Protein AF-A0A099KWH4-F1 (afdb_monomer_lite)

Radius of gyration: 14.45 Å; chains: 1; bounding box: 40×33×38 Å

Foldseek 3Di:
DDWDDDPNWIKDKDKDADDPVDPPADFWKWKWKADQVRHTDDIDIWHWDDPPPDPHITMTMDIDPDDHPPPIDIDMDTDGPPDPPDDPPPDD

Structure (mmCIF, N/CA/C/O backbone):
data_AF-A0A099KWH4-F1
#
_entry.id   AF-A0A099KWH4-F1
#
loop_
_atom_site.group_PDB
_atom_site.id
_atom_site.type_symbol
_atom_site.label_atom_id
_atom_site.label_alt_id
_atom_site.label_comp_id
_atom_site.label_asym_id
_atom_site.label_entity_id
_atom_site.label_seq_id
_atom_site.pdbx_PDB_ins_code
_atom_site.Cartn_x
_atom_site.Cartn_y
_atom_site.Cartn_z
_atom_site.occupancy
_atom_site.B_iso_or_equiv
_atom_site.auth_seq_id
_atom_site.auth_comp_id
_atom_site.auth_asym_id
_atom_site.auth_atom_id
_atom_site.pdbx_PDB_model_num
ATOM 1 N N . MET A 1 1 ? 2.496 -8.974 1.562 1.00 76.69 1 MET A N 1
ATOM 2 C CA . MET A 1 1 ? 2.127 -7.607 1.982 1.00 76.69 1 MET A CA 1
ATOM 3 C C . MET A 1 1 ? 1.949 -7.631 3.485 1.00 76.69 1 MET A C 1
ATOM 5 O O . MET A 1 1 ? 1.505 -8.651 3.997 1.00 76.69 1 MET A O 1
ATOM 9 N N . THR A 1 2 ? 2.307 -6.551 4.162 1.00 84.06 2 THR A N 1
ATOM 10 C CA . THR A 1 2 ? 2.153 -6.385 5.608 1.00 84.06 2 THR A CA 1
ATOM 11 C C . THR A 1 2 ? 1.659 -4.974 5.904 1.00 84.06 2 THR A C 1
ATOM 13 O O . THR A 1 2 ? 2.184 -4.015 5.340 1.00 84.06 2 THR A O 1
ATOM 16 N N . ALA A 1 3 ? 0.668 -4.861 6.787 1.00 82.44 3 ALA A N 1
ATOM 17 C CA . ALA A 1 3 ? 0.228 -3.604 7.379 1.00 82.44 3 ALA A CA 1
ATOM 18 C C . ALA A 1 3 ? 0.316 -3.753 8.901 1.00 82.44 3 ALA A C 1
ATOM 20 O O . ALA A 1 3 ? -0.226 -4.714 9.447 1.00 82.44 3 ALA A O 1
ATOM 21 N N . PHE A 1 4 ? 1.041 -2.862 9.570 1.00 81.81 4 PHE A N 1
ATOM 22 C CA . PHE A 1 4 ? 1.224 -2.910 11.021 1.00 81.81 4 PHE A CA 1
ATOM 23 C C . PHE A 1 4 ? 1.381 -1.503 11.596 1.00 81.81 4 PHE A C 1
ATOM 25 O O . PHE A 1 4 ? 1.769 -0.575 10.887 1.00 81.81 4 PHE A O 1
ATOM 32 N N . LYS A 1 5 ? 1.061 -1.350 12.885 1.00 80.56 5 LYS A N 1
ATOM 33 C CA . LYS A 1 5 ? 1.253 -0.093 13.611 1.00 80.56 5 LYS A CA 1
ATOM 34 C C . LYS A 1 5 ? 2.718 0.013 14.051 1.00 80.56 5 LYS A C 1
ATOM 36 O O . LYS A 1 5 ? 3.213 -0.884 14.727 1.00 80.56 5 LYS A O 1
ATOM 41 N N . GLU A 1 6 ? 3.398 1.087 13.669 1.00 77.50 6 GLU A N 1
ATOM 42 C CA . GLU A 1 6 ? 4.784 1.409 14.030 1.00 77.50 6 GLU A CA 1
ATOM 43 C C . GLU A 1 6 ? 4.828 2.883 14.455 1.00 77.50 6 GLU A C 1
ATOM 45 O O . GLU A 1 6 ? 4.393 3.757 13.712 1.00 77.50 6 GLU A O 1
ATOM 50 N N . ASN A 1 7 ? 5.295 3.169 15.675 1.00 74.69 7 ASN A N 1
ATOM 51 C CA . ASN A 1 7 ? 5.447 4.535 16.207 1.00 74.69 7 ASN A CA 1
ATOM 52 C C . ASN A 1 7 ? 4.187 5.425 16.129 1.00 74.69 7 ASN A C 1
ATOM 54 O O . ASN A 1 7 ? 4.285 6.631 15.943 1.00 74.69 7 ASN A O 1
ATOM 58 N N . GLY A 1 8 ? 2.996 4.835 16.269 1.00 76.00 8 GLY A N 1
ATOM 59 C CA . GLY A 1 8 ? 1.722 5.563 16.188 1.00 76.00 8 GLY A CA 1
ATOM 60 C C . GLY A 1 8 ? 1.126 5.641 14.781 1.00 76.00 8 GLY A C 1
ATOM 61 O O . GLY A 1 8 ? -0.076 5.854 14.664 1.00 76.00 8 GLY A O 1
ATOM 62 N N . PHE A 1 9 ? 1.910 5.341 13.746 1.00 80.88 9 PHE A N 1
ATOM 63 C CA . PHE A 1 9 ? 1.490 5.346 12.346 1.00 80.88 9 PHE A CA 1
ATOM 64 C C . PHE A 1 9 ? 1.217 3.937 11.832 1.00 80.88 9 PHE A C 1
ATOM 66 O O . PHE A 1 9 ? 1.734 2.951 12.365 1.00 80.88 9 PHE A O 1
ATOM 73 N N . ILE A 1 10 ? 0.404 3.816 10.782 1.00 87.25 10 ILE A N 1
ATOM 74 C CA . ILE A 1 10 ? 0.233 2.535 10.090 1.00 87.25 10 ILE A CA 1
ATOM 75 C C . ILE A 1 10 ? 1.203 2.484 8.924 1.00 87.25 10 ILE A C 1
ATOM 77 O O . ILE A 1 10 ? 1.092 3.244 7.964 1.00 87.25 10 ILE A O 1
ATOM 81 N N . LYS A 1 11 ? 2.134 1.539 8.988 1.00 89.06 11 LYS A N 1
ATOM 82 C CA . LYS A 1 11 ? 3.061 1.267 7.902 1.00 89.06 11 LYS A CA 1
ATOM 83 C C . LYS A 1 11 ? 2.513 0.172 7.017 1.00 89.06 11 LYS A C 1
ATOM 85 O O . LYS A 1 11 ? 2.288 -0.957 7.461 1.00 89.06 11 LYS A O 1
ATOM 90 N N . VAL A 1 12 ? 2.346 0.498 5.742 1.00 87.69 12 VAL A N 1
ATOM 91 C CA . VAL A 1 12 ? 1.941 -0.449 4.707 1.00 87.69 12 VAL A CA 1
ATOM 92 C C . VAL A 1 12 ? 3.148 -0.723 3.832 1.00 87.69 12 VAL A C 1
ATOM 94 O O . VAL A 1 12 ? 3.714 0.183 3.225 1.00 87.69 12 VAL A O 1
ATOM 97 N N . SER A 1 13 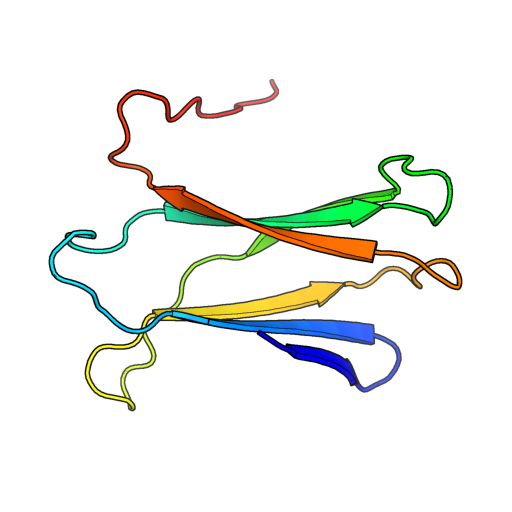? 3.554 -1.986 3.762 1.00 88.06 13 SER A N 1
ATOM 98 C CA . SE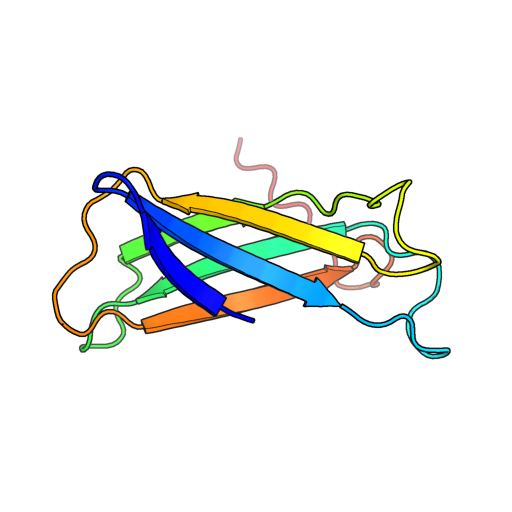R A 1 13 ? 4.679 -2.383 2.927 1.00 88.06 13 SER A CA 1
ATOM 99 C C . SER A 1 13 ? 4.470 -3.716 2.233 1.00 88.06 13 SER A C 1
ATOM 101 O O . SER A 1 13 ? 3.695 -4.589 2.644 1.00 88.06 13 SER A O 1
ATOM 103 N N . GLY A 1 14 ? 5.190 -3.892 1.136 1.00 86.06 14 GLY A N 1
ATOM 104 C CA . GLY A 1 14 ? 5.118 -5.111 0.364 1.00 86.06 14 GLY A CA 1
ATOM 105 C C . GLY A 1 14 ? 6.329 -5.299 -0.520 1.00 86.06 14 GLY A C 1
ATOM 106 O O . GLY A 1 14 ? 7.018 -4.363 -0.908 1.00 86.06 14 GLY A O 1
ATOM 107 N N . HIS A 1 15 ? 6.576 -6.563 -0.830 1.00 82.56 15 HIS A N 1
ATOM 108 C CA . HIS A 1 15 ? 7.584 -6.982 -1.781 1.00 82.56 15 HIS A CA 1
ATOM 109 C C . HIS A 1 15 ? 6.881 -7.717 -2.914 1.00 82.56 15 HIS A C 1
ATOM 111 O O . HIS A 1 15 ? 6.066 -8.612 -2.669 1.00 82.56 15 HIS A O 1
ATOM 117 N N . MET A 1 16 ? 7.228 -7.355 -4.141 1.00 76.44 16 MET A N 1
ATOM 118 C CA . MET A 1 16 ? 6.706 -7.975 -5.344 1.00 76.44 16 MET A CA 1
ATOM 119 C C . MET A 1 16 ? 7.823 -8.782 -6.008 1.00 76.44 16 MET A C 1
ATOM 121 O O . MET A 1 16 ? 8.784 -8.220 -6.535 1.00 76.44 16 MET A O 1
ATOM 125 N N . LYS A 1 17 ? 7.690 -10.113 -6.019 1.00 73.00 17 LYS A N 1
ATOM 126 C CA . LYS A 1 17 ? 8.648 -11.004 -6.696 1.00 73.00 17 LYS A CA 1
ATOM 127 C C . LYS A 1 17 ? 8.613 -10.774 -8.205 1.00 73.00 17 LYS A C 1
ATOM 129 O O . LYS A 1 17 ? 7.508 -10.700 -8.734 1.00 73.00 17 LYS A O 1
ATOM 134 N N . PRO A 1 18 ? 9.755 -10.694 -8.900 1.00 65.12 18 PRO A N 1
ATOM 135 C CA . PRO A 1 18 ? 9.786 -10.527 -10.349 1.00 65.12 18 PRO A CA 1
ATOM 136 C C . PRO A 1 18 ? 9.103 -11.718 -11.031 1.00 65.12 18 PRO A C 1
ATOM 138 O O . PRO A 1 18 ? 9.250 -12.863 -10.603 1.00 65.12 18 PRO A O 1
ATOM 141 N N . SER A 1 19 ? 8.355 -11.455 -12.098 1.00 66.81 19 SER A N 1
ATOM 142 C CA . SER A 1 19 ? 7.692 -12.488 -12.896 1.00 66.81 19 SER A CA 1
ATOM 143 C C . SER A 1 19 ? 7.791 -12.143 -14.375 1.00 66.81 19 SER A C 1
ATOM 145 O O . SER A 1 19 ? 7.689 -10.976 -14.742 1.00 66.81 19 SER A O 1
ATOM 147 N N . LYS A 1 20 ? 7.938 -13.159 -15.235 1.00 59.88 20 LYS A N 1
ATOM 148 C CA . LYS A 1 20 ? 8.109 -12.990 -16.692 1.00 59.88 20 LYS A CA 1
ATOM 149 C C . LYS A 1 20 ? 6.977 -12.194 -17.367 1.00 59.88 20 LYS A C 1
ATOM 151 O O . LYS A 1 20 ? 7.214 -11.574 -18.392 1.00 59.88 20 LYS A O 1
ATOM 156 N N . SER A 1 21 ? 5.776 -12.190 -16.787 1.00 60.78 21 SER A N 1
ATOM 157 C CA . SER A 1 21 ? 4.604 -11.436 -17.259 1.00 60.78 21 SER A CA 1
ATOM 158 C C . SER A 1 21 ? 4.655 -9.930 -16.976 1.00 60.78 21 SER A C 1
ATOM 160 O O . SER A 1 21 ? 3.864 -9.179 -17.534 1.00 60.78 21 SER A O 1
ATOM 162 N N . PHE A 1 22 ? 5.574 -9.474 -16.125 1.00 56.53 22 PHE A N 1
ATOM 163 C CA . PHE A 1 22 ? 5.728 -8.072 -15.758 1.00 56.53 22 PHE A CA 1
ATOM 164 C C . PHE A 1 22 ? 7.157 -7.646 -16.111 1.00 56.53 22 PHE A C 1
ATOM 166 O O . PHE A 1 22 ? 8.074 -7.783 -15.300 1.00 56.53 22 PHE A O 1
ATOM 173 N N . ALA A 1 23 ? 7.350 -7.168 -17.346 1.00 53.16 23 ALA A N 1
ATOM 174 C CA . ALA A 1 23 ? 8.575 -6.476 -17.752 1.00 53.16 23 ALA A CA 1
ATOM 175 C C . ALA A 1 23 ? 8.857 -5.274 -16.822 1.00 53.16 23 ALA A C 1
ATOM 177 O O . ALA A 1 23 ? 7.968 -4.867 -16.073 1.00 53.16 23 ALA A O 1
ATOM 178 N N . ALA A 1 24 ? 10.090 -4.743 -16.860 1.00 56.03 24 ALA A N 1
ATOM 179 C CA . ALA A 1 24 ? 10.626 -3.696 -15.974 1.00 56.03 24 ALA A CA 1
ATOM 180 C C . ALA A 1 24 ? 9.540 -2.815 -15.323 1.00 56.03 24 ALA A C 1
ATOM 182 O O . ALA A 1 24 ? 8.858 -2.049 -16.010 1.00 56.03 24 ALA A O 1
ATOM 183 N N . ARG A 1 25 ? 9.359 -2.962 -14.002 1.00 65.00 25 ARG A N 1
ATOM 184 C CA . ARG A 1 25 ? 8.240 -2.365 -13.265 1.00 65.00 25 ARG A CA 1
ATOM 185 C C . ARG A 1 25 ? 8.406 -0.856 -13.137 1.00 65.00 25 ARG A C 1
ATOM 187 O O . ARG A 1 25 ? 8.947 -0.355 -12.160 1.00 65.00 25 ARG A O 1
ATOM 194 N N . LYS A 1 26 ? 7.922 -0.135 -14.143 1.00 70.69 26 LYS A N 1
ATOM 195 C CA . LYS A 1 26 ? 7.646 1.298 -14.056 1.00 70.69 26 LYS A CA 1
ATOM 196 C C . LYS A 1 26 ? 6.185 1.467 -13.657 1.00 70.69 26 LYS A C 1
ATOM 198 O O . LYS A 1 26 ? 5.304 0.903 -14.301 1.00 70.69 26 LYS A O 1
ATOM 203 N N . GLY A 1 27 ? 5.929 2.190 -12.577 1.00 78.62 27 GLY A N 1
ATOM 204 C CA . GLY A 1 27 ? 4.583 2.366 -12.044 1.00 78.62 27 GLY A CA 1
ATOM 205 C C . GLY A 1 27 ? 4.589 2.788 -10.584 1.00 78.62 27 GLY A C 1
ATOM 206 O O . GLY A 1 27 ? 5.641 3.084 -10.016 1.00 78.62 27 GLY A O 1
ATOM 207 N N . HIS A 1 28 ? 3.409 2.780 -9.981 1.00 83.38 28 HIS A N 1
ATOM 208 C CA . HIS A 1 28 ? 3.209 3.100 -8.572 1.00 83.38 28 HIS A CA 1
ATOM 209 C C . HIS A 1 28 ? 2.241 2.107 -7.930 1.00 83.38 28 HIS A C 1
ATOM 211 O O . HIS A 1 28 ? 1.561 1.325 -8.604 1.00 83.38 28 HIS A O 1
ATOM 217 N N . ILE A 1 29 ? 2.226 2.112 -6.604 1.00 87.69 29 ILE A N 1
ATOM 218 C CA . ILE A 1 29 ? 1.293 1.335 -5.805 1.00 87.69 29 ILE A CA 1
ATOM 219 C C . ILE A 1 29 ? 0.211 2.275 -5.294 1.00 87.69 29 ILE A C 1
ATOM 221 O O . ILE A 1 29 ? 0.513 3.203 -4.550 1.00 87.69 29 ILE A O 1
ATOM 225 N N . ASP A 1 30 ? -1.038 2.003 -5.642 1.00 90.56 30 ASP A N 1
ATOM 226 C CA . ASP A 1 30 ? -2.186 2.648 -5.020 1.00 90.56 30 ASP A CA 1
ATOM 227 C C . ASP A 1 30 ? -2.465 1.983 -3.681 1.00 90.56 30 ASP A C 1
ATOM 229 O O . ASP A 1 30 ? -2.634 0.761 -3.599 1.00 90.56 30 ASP A O 1
ATOM 233 N N . VAL A 1 31 ? -2.565 2.796 -2.637 1.00 90.19 31 VAL A N 1
ATOM 234 C CA . VAL A 1 31 ? -3.002 2.386 -1.308 1.00 90.19 31 VAL A CA 1
ATO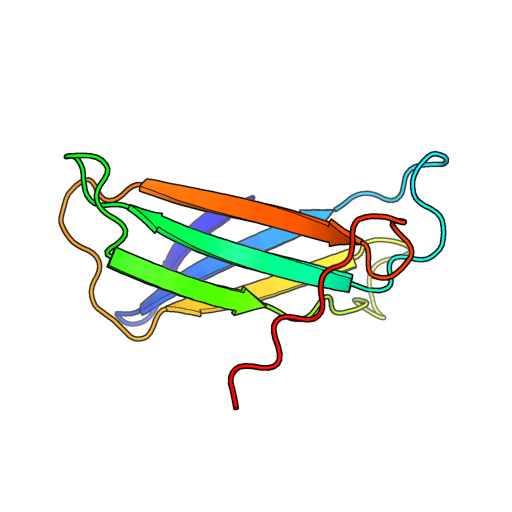M 235 C C . VAL A 1 31 ? -4.289 3.130 -0.993 1.00 90.19 31 VAL A C 1
ATOM 237 O O . VAL A 1 31 ? -4.306 4.353 -0.873 1.00 90.19 31 VAL A O 1
ATOM 240 N N . LYS A 1 32 ? -5.381 2.377 -0.864 1.00 93.50 32 LYS A N 1
ATOM 241 C CA . LYS A 1 32 ? -6.701 2.908 -0.520 1.00 93.50 32 LYS A CA 1
ATOM 242 C C . LYS A 1 32 ? -7.171 2.294 0.785 1.00 93.50 32 LYS A C 1
ATOM 244 O O . LYS A 1 32 ? -7.144 1.075 0.941 1.00 93.50 32 LYS A O 1
ATOM 249 N N . VAL A 1 33 ? -7.615 3.129 1.708 1.00 91.75 33 VAL A N 1
ATOM 250 C CA . VAL A 1 33 ? -8.197 2.707 2.978 1.00 91.75 33 VAL A CA 1
ATOM 251 C C . VAL A 1 33 ? -9.696 2.902 2.897 1.00 91.75 33 VAL A C 1
ATOM 253 O O . VAL A 1 33 ? -10.163 3.978 2.530 1.00 91.75 33 VAL A O 1
ATOM 256 N N . PHE A 1 34 ? -10.438 1.864 3.251 1.00 93.00 34 PHE A N 1
ATOM 257 C CA . PHE A 1 34 ? -11.888 1.890 3.322 1.00 93.00 34 PHE A CA 1
ATOM 258 C C . PHE A 1 34 ? -12.339 1.719 4.766 1.00 93.00 34 PHE A C 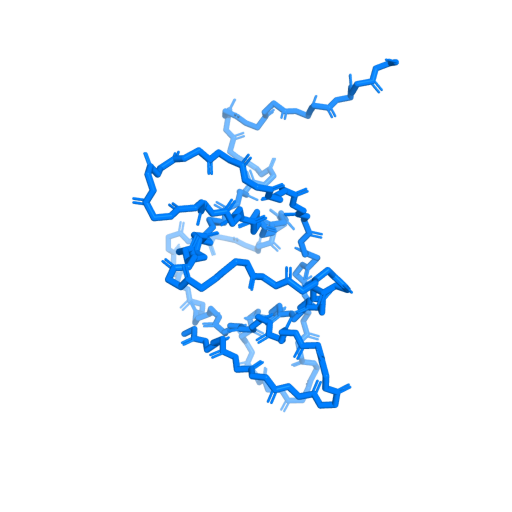1
ATOM 260 O O . PHE A 1 34 ? -11.722 0.962 5.516 1.00 93.00 34 PHE A O 1
ATOM 267 N N . THR A 1 35 ? -13.418 2.390 5.154 1.00 92.25 35 THR A N 1
ATOM 268 C CA . THR A 1 35 ? -14.102 2.101 6.416 1.00 92.25 35 THR A CA 1
ATOM 269 C C . THR A 1 35 ? -14.758 0.719 6.355 1.00 92.25 35 THR A C 1
ATOM 271 O O . THR A 1 35 ? -14.837 0.098 5.289 1.00 92.25 35 THR A O 1
ATOM 274 N N . GLN A 1 36 ? -15.242 0.217 7.491 1.00 91.88 36 GLN A N 1
ATOM 275 C CA . GLN A 1 36 ? -15.927 -1.076 7.534 1.00 91.88 36 GLN A CA 1
ATOM 276 C C . GLN A 1 36 ? -17.205 -1.084 6.674 1.00 91.88 36 GLN A C 1
ATOM 278 O O . GLN A 1 36 ? -17.563 -2.113 6.105 1.00 91.88 36 GLN A O 1
ATOM 283 N N . GLU A 1 37 ? -17.844 0.074 6.511 1.00 93.12 37 GLU A N 1
ATOM 284 C CA . GLU A 1 37 ? -19.014 0.294 5.652 1.00 93.12 37 GLU A CA 1
ATOM 285 C C . GLU A 1 37 ? -18.652 0.352 4.156 1.00 93.12 37 GLU A C 1
ATOM 287 O O . GLU A 1 37 ? -19.534 0.434 3.306 1.00 93.12 37 GLU A O 1
ATOM 292 N N . GLY A 1 38 ? -17.359 0.309 3.817 1.00 91.50 38 GLY A N 1
ATOM 293 C CA . GLY A 1 38 ? -16.871 0.332 2.440 1.00 91.50 38 GLY A CA 1
ATOM 294 C C . GLY A 1 38 ? -16.678 1.730 1.852 1.00 91.50 38 GLY A C 1
ATOM 295 O O . GLY A 1 38 ? -16.387 1.840 0.661 1.00 91.50 38 GLY A O 1
ATOM 296 N N . ASN A 1 39 ? -16.787 2.790 2.658 1.00 94.38 39 ASN A N 1
ATOM 297 C CA . ASN A 1 39 ? -16.529 4.159 2.210 1.00 94.38 39 ASN A CA 1
ATOM 298 C C . ASN A 1 39 ? -15.025 4.412 2.086 1.00 94.38 39 ASN A C 1
ATOM 300 O O . ASN A 1 39 ? -14.251 3.947 2.920 1.00 94.38 39 ASN A O 1
ATOM 304 N N . LEU A 1 40 ? -14.598 5.156 1.061 1.00 91.88 40 LEU A N 1
ATOM 305 C CA . LEU A 1 40 ? -13.197 5.554 0.920 1.00 91.88 40 LEU A CA 1
ATOM 306 C C . LEU A 1 40 ? -12.837 6.548 2.031 1.00 91.88 40 LEU A C 1
ATOM 308 O O . LEU A 1 40 ? -13.433 7.616 2.119 1.00 91.88 40 LEU A O 1
ATOM 312 N N . PHE A 1 41 ? -11.860 6.184 2.854 1.00 91.81 41 PHE A N 1
ATOM 313 C CA . PHE A 1 41 ? -11.323 7.024 3.922 1.00 91.81 41 PHE A CA 1
ATOM 314 C C . PHE A 1 41 ? -10.073 7.775 3.455 1.00 91.81 41 PHE A C 1
ATOM 316 O O . PHE A 1 41 ? -10.004 8.991 3.561 1.00 91.81 41 PHE A O 1
ATOM 323 N N . LEU A 1 42 ? -9.111 7.051 2.876 1.00 91.19 42 LEU A N 1
ATOM 324 C CA . LEU A 1 42 ? -7.831 7.603 2.430 1.00 91.19 42 LEU A CA 1
ATOM 325 C C . LEU A 1 42 ? -7.433 6.988 1.088 1.00 91.19 42 LEU A C 1
ATOM 327 O O . LEU A 1 42 ? -7.634 5.795 0.862 1.00 91.19 42 LEU A O 1
ATOM 331 N N . SER A 1 43 ? -6.826 7.784 0.212 1.00 93.12 43 SER A N 1
ATOM 332 C CA . SER A 1 43 ? -6.222 7.320 -1.038 1.00 93.12 43 SER A CA 1
ATOM 333 C C . SER A 1 43 ? -4.855 7.966 -1.199 1.00 93.12 43 SER A C 1
ATOM 335 O O . SER A 1 43 ? -4.745 9.187 -1.188 1.00 93.12 43 SER A O 1
ATOM 337 N N . THR A 1 44 ? -3.817 7.155 -1.355 1.00 90.75 44 THR A N 1
ATOM 338 C CA . THR A 1 44 ? -2.441 7.625 -1.530 1.00 90.75 44 THR A CA 1
ATOM 339 C C . THR A 1 44 ? -1.664 6.698 -2.459 1.00 90.75 44 THR A C 1
ATOM 341 O O . THR A 1 44 ? -2.081 5.569 -2.727 1.00 90.75 44 THR A O 1
ATOM 344 N N . THR A 1 45 ? -0.529 7.171 -2.961 1.00 89.06 45 THR A N 1
ATOM 345 C CA . THR A 1 45 ? 0.338 6.431 -3.879 1.00 89.06 45 THR A CA 1
ATOM 346 C C . THR A 1 45 ? 1.716 6.241 -3.263 1.00 89.06 45 THR A C 1
ATOM 348 O O . THR A 1 45 ? 2.347 7.210 -2.843 1.00 89.06 45 THR A O 1
ATOM 351 N N . ALA A 1 46 ? 2.216 5.008 -3.250 1.00 85.50 46 ALA A N 1
ATOM 352 C CA . ALA A 1 46 ? 3.575 4.692 -2.836 1.00 85.50 46 ALA A CA 1
ATOM 353 C C . ALA A 1 46 ? 4.468 4.458 -4.069 1.00 85.50 46 ALA A C 1
ATOM 355 O O . ALA A 1 46 ? 4.090 3.686 -4.963 1.00 85.50 46 ALA A O 1
ATOM 356 N N . PRO A 1 47 ? 5.661 5.074 -4.135 1.00 80.19 47 PRO A N 1
ATOM 357 C CA . PRO A 1 47 ? 6.608 4.787 -5.199 1.00 80.19 47 PRO A CA 1
ATOM 358 C C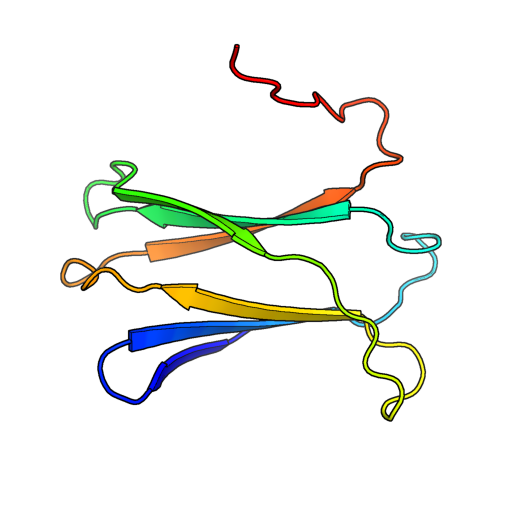 . PRO A 1 47 ? 7.141 3.357 -5.068 1.00 80.19 47 PRO A C 1
ATOM 360 O O . PRO A 1 47 ? 7.346 2.837 -3.966 1.00 80.19 47 PRO A O 1
ATOM 363 N N . LEU A 1 48 ? 7.405 2.722 -6.209 1.00 78.50 48 LEU A N 1
ATOM 364 C CA . LEU A 1 48 ? 8.153 1.472 -6.245 1.00 78.50 48 LEU A CA 1
ATOM 365 C C . LEU A 1 48 ? 9.646 1.771 -6.133 1.00 78.50 48 LEU A C 1
ATOM 367 O O . LEU A 1 48 ? 10.233 2.416 -6.998 1.00 78.50 48 LEU A O 1
ATOM 371 N N . GLY A 1 49 ? 10.261 1.280 -5.063 1.00 67.81 49 GLY A N 1
ATOM 372 C CA . GLY A 1 49 ? 11.703 1.309 -4.879 1.00 67.81 49 GLY A CA 1
ATOM 373 C C . GLY A 1 49 ? 12.354 0.011 -5.352 1.00 67.81 49 GLY A C 1
ATOM 374 O O . GLY A 1 49 ? 11.857 -1.089 -5.092 1.00 67.81 49 GLY A O 1
ATOM 375 N N . GLN A 1 50 ? 13.527 0.129 -5.974 1.00 60.34 50 GLN A N 1
ATOM 376 C CA . GLN A 1 50 ? 14.435 -1.002 -6.146 1.00 60.34 50 GLN A CA 1
ATOM 377 C C . GLN A 1 50 ? 15.301 -1.141 -4.897 1.00 60.34 50 GLN A C 1
ATOM 379 O O . GLN A 1 50 ? 16.072 -0.247 -4.547 1.00 60.34 50 GLN A O 1
ATOM 384 N N . ARG A 1 51 ? 15.209 -2.281 -4.207 1.00 56.75 51 ARG A N 1
ATOM 385 C CA . ARG A 1 51 ? 16.111 -2.551 -3.085 1.00 56.75 51 ARG A CA 1
ATOM 386 C C . ARG A 1 51 ? 17.450 -3.041 -3.635 1.00 56.75 51 ARG A C 1
ATOM 388 O O . ARG A 1 51 ? 17.605 -4.228 -3.898 1.00 56.75 51 ARG A O 1
ATOM 395 N N . VAL A 1 52 ? 18.427 -2.137 -3.743 1.00 46.69 52 VAL A N 1
ATOM 396 C CA . VAL A 1 52 ? 19.784 -2.399 -4.278 1.00 46.69 52 VAL A CA 1
ATOM 397 C C . VAL A 1 52 ? 20.458 -3.628 -3.633 1.00 46.69 52 VAL A C 1
ATOM 399 O O . VAL A 1 52 ? 21.196 -4.352 -4.291 1.00 46.69 52 VAL A O 1
ATOM 402 N N . MET A 1 53 ? 20.144 -3.929 -2.365 1.00 46.78 53 MET A N 1
ATOM 403 C CA . MET A 1 53 ? 20.726 -5.051 -1.611 1.00 46.78 53 MET A CA 1
ATOM 404 C C . MET A 1 53 ? 19.997 -6.406 -1.739 1.00 46.78 53 MET A C 1
ATOM 406 O O . MET A 1 53 ? 20.482 -7.399 -1.200 1.00 46.78 53 MET A O 1
ATOM 410 N N . ARG A 1 54 ? 18.842 -6.506 -2.417 1.00 50.81 54 ARG A N 1
ATOM 411 C CA . ARG A 1 54 ? 18.156 -7.795 -2.653 1.00 50.81 54 ARG A CA 1
ATOM 412 C C . ARG A 1 54 ? 17.920 -7.982 -4.148 1.00 50.81 54 ARG A C 1
ATOM 414 O O . ARG A 1 54 ? 17.105 -7.279 -4.733 1.00 50.81 54 ARG A O 1
ATOM 421 N N . LYS A 1 55 ? 18.623 -8.947 -4.756 1.00 48.44 55 LYS A N 1
ATOM 422 C CA . LYS A 1 55 ? 18.517 -9.274 -6.189 1.00 48.44 55 LYS A CA 1
ATOM 423 C C . LYS A 1 55 ? 17.046 -9.393 -6.631 1.00 48.44 55 LYS A C 1
ATOM 425 O O . LYS A 1 55 ? 16.364 -10.347 -6.268 1.00 48.44 55 LYS A O 1
ATOM 430 N N . GLY A 1 56 ? 16.598 -8.436 -7.447 1.00 57.06 56 GLY A N 1
ATOM 431 C CA . GLY A 1 56 ? 15.453 -8.567 -8.354 1.00 57.06 56 GLY A CA 1
ATOM 432 C C . GLY A 1 56 ? 14.049 -8.292 -7.804 1.00 57.06 56 GLY A C 1
ATOM 433 O O . GLY A 1 56 ? 13.097 -8.508 -8.544 1.00 57.06 56 GLY A O 1
ATOM 434 N N . GLY A 1 57 ? 13.882 -7.849 -6.555 1.00 65.56 57 GLY A N 1
ATOM 435 C CA . GLY A 1 57 ? 12.556 -7.572 -5.985 1.00 65.56 57 GLY A CA 1
ATOM 436 C C . GLY A 1 57 ? 12.231 -6.081 -5.914 1.00 65.56 57 GLY A C 1
ATOM 437 O O . GLY A 1 57 ? 13.007 -5.320 -5.335 1.00 65.56 57 GLY A O 1
ATOM 438 N N . ASP A 1 58 ? 11.063 -5.681 -6.421 1.00 76.81 58 ASP A N 1
ATOM 439 C CA . ASP A 1 58 ? 10.528 -4.340 -6.166 1.00 76.81 58 ASP A CA 1
ATOM 440 C C . ASP A 1 58 ? 9.866 -4.309 -4.790 1.00 76.81 58 ASP A C 1
ATOM 442 O O . ASP A 1 58 ? 9.173 -5.251 -4.377 1.00 76.81 58 ASP A O 1
ATOM 446 N N . TYR A 1 59 ? 10.099 -3.223 -4.068 1.00 82.44 59 TYR A N 1
ATOM 447 C CA . TYR A 1 59 ? 9.576 -3.004 -2.731 1.00 82.44 59 TYR A CA 1
ATOM 448 C C . TYR A 1 59 ? 8.849 -1.667 -2.681 1.00 82.44 59 TYR A C 1
ATOM 450 O O . TYR A 1 59 ? 9.272 -0.699 -3.305 1.00 82.44 59 TYR A O 1
ATOM 458 N N . PHE A 1 60 ? 7.778 -1.605 -1.903 1.00 85.62 60 PHE A N 1
ATOM 459 C CA . PHE A 1 60 ? 7.139 -0.347 -1.550 1.00 85.62 60 PHE A CA 1
ATOM 460 C C . PHE A 1 60 ? 6.930 -0.293 -0.042 1.00 85.62 60 PHE A C 1
ATOM 462 O O . PHE A 1 60 ? 6.715 -1.317 0.618 1.00 85.62 60 PHE A O 1
ATOM 469 N N . SER A 1 61 ? 6.987 0.920 0.489 1.00 87.56 61 SER A N 1
ATOM 470 C CA . SER A 1 61 ? 6.623 1.235 1.861 1.00 87.56 61 SER A CA 1
ATOM 471 C C . SER A 1 61 ? 6.023 2.626 1.883 1.00 87.56 61 SER A C 1
ATOM 473 O O . SER A 1 61 ? 6.563 3.534 1.256 1.00 87.56 61 SER A O 1
ATOM 475 N N . ILE A 1 62 ? 4.935 2.779 2.621 1.00 87.94 62 ILE A N 1
ATOM 476 C CA . ILE A 1 62 ? 4.331 4.072 2.911 1.00 87.94 62 ILE A CA 1
ATOM 477 C C . ILE A 1 62 ? 3.836 4.087 4.350 1.00 87.94 62 ILE A C 1
ATOM 479 O O . ILE A 1 62 ? 3.379 3.069 4.878 1.00 87.94 62 ILE A O 1
ATOM 483 N N . GLU A 1 63 ? 3.964 5.246 4.975 1.00 90.12 63 GLU A N 1
ATOM 484 C CA . GLU A 1 63 ? 3.431 5.521 6.299 1.00 90.12 63 GLU A CA 1
ATOM 485 C C . GLU A 1 63 ? 2.141 6.315 6.126 1.00 90.12 63 GLU A C 1
ATOM 487 O O . GLU A 1 63 ? 2.108 7.333 5.436 1.00 90.12 63 GLU A O 1
ATOM 492 N N . LEU A 1 64 ? 1.059 5.803 6.705 1.00 87.62 64 LEU A N 1
ATOM 493 C CA . LEU A 1 64 ? -0.214 6.500 6.763 1.00 87.62 64 LEU A CA 1
ATOM 494 C C . LEU A 1 64 ? -0.184 7.370 8.018 1.00 87.62 64 LEU A C 1
ATOM 496 O O . LEU A 1 64 ? -0.148 6.850 9.136 1.00 87.62 64 LEU A O 1
ATOM 500 N N . THR A 1 65 ? -0.143 8.685 7.812 1.00 83.19 65 THR A N 1
ATOM 501 C CA . THR A 1 65 ? -0.041 9.682 8.886 1.00 83.19 65 THR A CA 1
ATOM 502 C C . THR A 1 65 ? -1.351 9.875 9.645 1.00 83.19 65 THR A C 1
ATOM 504 O O . THR A 1 65 ? -1.346 10.408 10.750 1.00 83.19 65 THR A O 1
ATOM 507 N N . GLU A 1 66 ? -2.465 9.440 9.059 1.00 83.94 66 GLU A N 1
ATOM 508 C CA . GLU A 1 66 ? -3.793 9.510 9.660 1.00 83.94 66 GLU A CA 1
ATOM 509 C C . GLU A 1 66 ? -4.090 8.271 10.508 1.00 83.94 66 GLU A C 1
ATOM 511 O O . GLU A 1 66 ? -3.769 7.137 10.133 1.00 83.94 66 GLU A O 1
ATOM 516 N N . GLU A 1 67 ? -4.741 8.483 11.651 1.00 85.19 67 GLU A N 1
ATOM 517 C CA . GLU A 1 67 ? -5.250 7.386 12.465 1.00 85.19 67 GLU A CA 1
ATOM 518 C C . GLU A 1 67 ? -6.397 6.687 11.727 1.00 85.19 67 GLU A C 1
ATOM 520 O O . GLU A 1 67 ? -7.406 7.303 11.381 1.00 85.19 67 GLU A O 1
ATOM 525 N N . LEU A 1 68 ? -6.237 5.387 11.460 1.00 85.56 68 LEU A N 1
ATOM 526 C CA . LEU A 1 68 ? -7.244 4.640 10.714 1.00 85.56 68 LEU A CA 1
ATOM 527 C C . LEU A 1 68 ? -8.452 4.303 11.601 1.00 85.56 68 LEU A C 1
ATOM 529 O O . LEU A 1 68 ? -8.266 3.850 12.736 1.00 85.56 68 LEU A O 1
ATOM 533 N N . PRO A 1 69 ? -9.684 4.404 11.068 1.00 87.25 69 PRO A N 1
ATOM 534 C CA . PRO A 1 69 ? -10.877 3.936 11.756 1.00 87.25 69 PRO A CA 1
ATOM 535 C C . PRO A 1 69 ? -10.763 2.465 12.170 1.00 87.25 69 PRO A C 1
ATOM 537 O O . PRO A 1 69 ? -10.154 1.636 11.483 1.00 87.25 69 PRO A O 1
ATOM 540 N N . LYS A 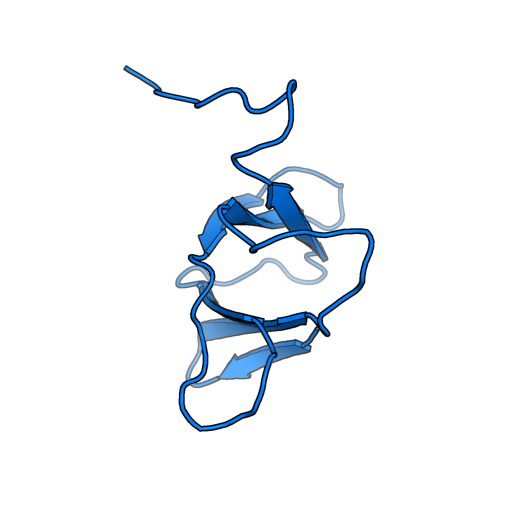1 70 ? -11.401 2.104 13.287 1.00 87.00 70 LYS A N 1
ATOM 541 C CA . LYS A 1 70 ? -11.450 0.710 13.738 1.00 87.00 70 LYS A CA 1
ATOM 542 C C . LYS A 1 70 ? -12.122 -0.160 12.670 1.00 87.00 70 LYS A C 1
ATOM 544 O O . LYS A 1 70 ? -13.197 0.170 12.187 1.00 87.00 70 LYS A O 1
ATOM 549 N N . GLY A 1 71 ? -11.488 -1.279 12.321 1.00 88.06 71 GLY A N 1
ATOM 550 C CA . GLY A 1 71 ? -12.002 -2.192 11.293 1.00 88.06 71 GLY A CA 1
ATOM 551 C C . GLY A 1 71 ? -11.781 -1.719 9.853 1.00 88.06 71 GLY A C 1
ATOM 552 O O . GLY A 1 71 ? -12.315 -2.338 8.935 1.00 88.06 71 GLY A O 1
ATOM 553 N N . ALA A 1 72 ? -10.996 -0.656 9.638 1.00 90.00 72 ALA A N 1
ATOM 554 C CA . ALA A 1 72 ? -10.653 -0.199 8.300 1.00 90.00 72 ALA A CA 1
ATOM 555 C C . ALA A 1 72 ? -9.925 -1.281 7.483 1.00 90.00 72 ALA A C 1
ATOM 557 O O . ALA A 1 72 ? -9.094 -2.041 7.988 1.00 90.00 72 ALA A O 1
ATOM 558 N N . VAL A 1 73 ? -10.219 -1.312 6.186 1.00 91.75 73 VAL A N 1
ATOM 559 C CA . VAL A 1 73 ? -9.659 -2.256 5.221 1.00 91.75 73 VAL A CA 1
ATOM 560 C C . VAL A 1 73 ? -8.697 -1.521 4.300 1.00 91.75 73 VAL A C 1
ATOM 562 O O . VAL A 1 73 ? -9.092 -0.624 3.556 1.00 91.75 73 VAL A O 1
ATOM 565 N N . VAL A 1 74 ? -7.432 -1.936 4.301 1.00 90.50 74 VAL A N 1
ATOM 566 C CA . VAL A 1 74 ? -6.416 -1.415 3.380 1.00 90.50 74 VAL A CA 1
ATOM 567 C C . VAL A 1 74 ? -6.388 -2.272 2.116 1.00 90.50 74 VAL A C 1
ATOM 569 O O . VAL A 1 74 ? -6.090 -3.466 2.174 1.00 90.50 74 VAL A O 1
ATOM 572 N N . LYS A 1 75 ? -6.667 -1.663 0.963 1.00 92.31 75 LYS A N 1
ATOM 573 C CA . LYS A 1 75 ? -6.517 -2.271 -0.363 1.00 92.31 75 LYS A CA 1
ATOM 574 C C . LYS A 1 75 ? -5.282 -1.708 -1.048 1.00 92.31 75 LYS A C 1
ATOM 576 O O . LYS A 1 75 ? -5.030 -0.506 -1.009 1.00 92.31 75 LYS A O 1
ATOM 581 N N . VAL A 1 76 ? -4.534 -2.594 -1.696 1.00 88.69 76 VAL A N 1
ATOM 582 C CA . VAL A 1 76 ? -3.293 -2.255 -2.388 1.00 88.69 76 VAL A CA 1
ATOM 583 C C . VAL A 1 76 ? -3.356 -2.780 -3.814 1.00 88.69 76 VAL A C 1
ATOM 585 O O . VAL A 1 76 ? -3.641 -3.960 -4.017 1.00 88.69 76 VAL A O 1
ATOM 588 N N . ALA A 1 77 ? -3.081 -1.917 -4.790 1.00 88.50 77 ALA A N 1
ATOM 589 C CA . ALA A 1 77 ? -3.069 -2.266 -6.206 1.00 88.50 77 ALA A CA 1
ATOM 590 C C . ALA A 1 77 ? -1.800 -1.737 -6.882 1.00 88.50 77 ALA A C 1
ATOM 592 O O . ALA A 1 77 ? -1.343 -0.638 -6.588 1.00 88.50 77 ALA A O 1
ATOM 593 N N . PHE A 1 78 ? -1.224 -2.521 -7.791 1.00 84.00 78 PHE A N 1
ATOM 594 C CA . PHE A 1 78 ? -0.112 -2.068 -8.622 1.00 84.00 78 PHE A CA 1
ATOM 595 C C . PHE A 1 78 ? -0.639 -1.527 -9.947 1.00 84.00 78 PHE A C 1
ATOM 597 O O . PHE A 1 78 ? -1.265 -2.270 -10.705 1.00 84.00 78 PHE A O 1
ATOM 604 N N . HIS A 1 79 ? -0.326 -0.267 -10.245 1.00 80.88 79 HIS A N 1
ATOM 605 C CA . HIS A 1 79 ? -0.596 0.343 -11.539 1.00 80.88 79 HIS A CA 1
ATOM 606 C C . HIS A 1 79 ? 0.683 0.415 -12.366 1.00 80.88 79 HIS A C 1
ATOM 608 O O . HIS A 1 79 ? 1.636 1.128 -12.044 1.00 80.88 79 HIS A O 1
ATOM 614 N N . ASN A 1 80 ? 0.696 -0.357 -13.453 1.00 77.50 80 ASN A N 1
ATOM 615 C CA . ASN A 1 80 ? 1.789 -0.381 -14.412 1.00 77.50 80 ASN A CA 1
ATOM 616 C C . ASN A 1 80 ? 1.695 0.842 -15.334 1.00 77.50 80 ASN A C 1
ATOM 618 O O . ASN A 1 80 ? 0.720 0.979 -16.076 1.00 77.50 80 ASN A O 1
ATOM 622 N N . ALA A 1 81 ? 2.732 1.680 -15.335 1.00 70.62 81 ALA A N 1
ATOM 623 C CA . ALA A 1 81 ? 2.818 2.867 -16.187 1.00 70.62 81 ALA A CA 1
ATOM 624 C C . ALA A 1 81 ? 2.845 2.524 -17.685 1.00 70.62 81 ALA A C 1
ATOM 626 O O . ALA A 1 81 ? 2.477 3.342 -18.515 1.00 70.62 81 ALA A O 1
ATOM 627 N N . ASN A 1 82 ? 3.250 1.302 -18.041 1.00 65.56 82 ASN A N 1
ATOM 628 C CA . ASN A 1 82 ? 3.276 0.838 -19.429 1.00 65.56 82 ASN A CA 1
ATOM 629 C C . ASN A 1 82 ? 1.963 0.157 -19.864 1.00 65.56 82 ASN A C 1
ATOM 631 O O . ASN A 1 82 ? 1.897 -0.385 -20.968 1.00 65.56 82 ASN A O 1
ATOM 635 N N . SER A 1 83 ? 0.940 0.096 -19.002 1.00 64.31 83 SER A N 1
ATOM 636 C CA . SER A 1 83 ? -0.361 -0.457 -19.393 1.00 64.31 83 SER A CA 1
ATOM 637 C C . SER A 1 83 ? -1.123 0.539 -20.272 1.00 64.31 83 SER A C 1
ATOM 639 O O . SER A 1 83 ? -1.106 1.738 -20.011 1.00 64.31 83 SER A O 1
ATOM 641 N N . ARG A 1 84 ? -1.805 0.046 -21.318 1.00 55.25 84 ARG A N 1
ATOM 642 C CA . ARG A 1 84 ? -2.627 0.876 -22.226 1.00 55.25 84 ARG A CA 1
ATOM 643 C C . ARG A 1 84 ? -3.753 1.636 -21.508 1.00 55.25 84 ARG A C 1
ATOM 645 O O . ARG A 1 84 ? -4.239 2.617 -22.054 1.00 55.25 84 ARG A O 1
ATOM 652 N N . ASP A 1 85 ? -4.111 1.208 -20.298 1.00 54.91 85 ASP A N 1
ATOM 653 C CA . ASP A 1 85 ? -5.152 1.802 -19.454 1.00 54.91 85 ASP A CA 1
ATOM 654 C C . ASP A 1 85 ? -4.599 2.778 -18.395 1.00 54.91 85 ASP A C 1
ATOM 656 O O . ASP A 1 85 ? -5.338 3.203 -17.505 1.00 54.91 85 ASP A O 1
ATOM 660 N N . TYR A 1 86 ? -3.310 3.145 -18.457 1.00 49.47 86 TYR A N 1
ATOM 661 C CA . TYR A 1 86 ? -2.725 4.142 -17.559 1.00 49.47 86 TYR A CA 1
ATOM 662 C C . TYR A 1 86 ? -3.335 5.526 -17.832 1.00 49.47 86 TYR A C 1
ATOM 664 O O . TYR A 1 86 ? -2.902 6.258 -18.720 1.00 49.47 86 TYR A O 1
ATOM 672 N N . LYS A 1 87 ? -4.367 5.886 -17.063 1.00 52.72 87 LYS A N 1
ATOM 673 C CA . LYS A 1 87 ? -4.860 7.260 -16.976 1.00 52.72 87 LYS A CA 1
ATOM 674 C C . LYS A 1 87 ? -4.039 7.991 -15.927 1.00 52.72 87 LYS A C 1
ATOM 676 O O . LYS A 1 87 ? -4.190 7.758 -14.730 1.00 52.72 87 LYS A O 1
ATOM 681 N N . GLU A 1 88 ? -3.154 8.855 -16.396 1.00 46.72 88 GLU A N 1
ATOM 682 C CA . GLU A 1 88 ? -2.475 9.833 -15.562 1.00 46.72 88 GLU A CA 1
ATOM 683 C C . GLU A 1 88 ? -3.554 10.789 -15.026 1.00 46.72 88 GLU A C 1
ATOM 685 O O . GLU A 1 88 ? -4.060 11.643 -15.753 1.00 46.72 88 GLU A O 1
ATOM 690 N N . ASN A 1 89 ? -4.004 10.586 -13.785 1.00 44.88 89 ASN A N 1
ATOM 691 C CA . ASN A 1 89 ? -4.918 11.522 -13.135 1.00 44.88 89 ASN A CA 1
ATOM 692 C C . ASN A 1 89 ? -4.120 12.774 -12.746 1.00 44.88 89 ASN A C 1
ATOM 694 O O . ASN A 1 89 ? -3.718 12.937 -11.596 1.00 44.88 89 ASN A O 1
ATOM 698 N N . HIS A 1 90 ? -3.875 13.646 -13.723 1.00 40.72 90 HIS A N 1
ATOM 699 C CA . HIS A 1 90 ? -3.568 15.049 -13.474 1.00 40.72 90 HIS A CA 1
ATOM 700 C C . HIS A 1 90 ? -4.875 15.734 -13.079 1.00 40.72 90 HIS A C 1
ATOM 702 O O . HIS A 1 90 ? -5.655 16.150 -13.933 1.00 40.72 90 HIS A O 1
ATOM 708 N N . SER A 1 91 ? -5.149 15.799 -11.780 1.00 41.78 91 SER A N 1
ATOM 709 C CA . SER A 1 91 ? -6.119 16.761 -11.262 1.00 41.78 91 SER A CA 1
ATOM 710 C C . SER A 1 91 ? -5.498 18.152 -11.411 1.00 41.78 91 SER A C 1
ATOM 712 O O . SER A 1 91 ? -4.488 18.430 -10.762 1.00 41.78 91 SER A O 1
ATOM 714 N N . GLN A 1 92 ? -6.051 18.966 -12.317 1.00 36.56 92 GLN A N 1
ATOM 715 C CA . GLN A 1 92 ? -5.800 20.412 -12.392 1.00 36.56 92 GLN A CA 1
ATOM 716 C C . GLN A 1 92 ? -6.387 21.139 -11.182 1.00 36.56 92 GLN A C 1
ATOM 718 O O . GLN A 1 92 ? -7.424 20.665 -10.661 1.00 36.56 92 GLN A O 1
#

pLDDT: mean 76.18, std 15.69, range [36.56, 94.38]

Sequence (92 aa):
MTAFKENGFIKVSGHMKPSKSFAARKGHIDVKVFTQEGNLFLSTTAPLGQRVMRKGGDYFSIELTEELPKGAVVKVAFHNANSRDYKENHSQ

Secondary structure (DSSP, 8-state):
-EEEEETTEEEEEEEE---TTS-S--EEEEEEEE-TTS-EEEEEEEEPEE-TTSTT-EEEEEEE-SPPPTT-EEEEEEEETTSTT-------